Protein AF-A0AAU5WG06-F1 (afdb_monomer)

Radius of gyration: 18.39 Å; Cα contacts (8 Å, |Δi|>4): 175; chains: 1; bounding box: 44×42×60 Å

Nearest PDB structures (foldseek):
  8wm2-assembly2_B  TM=7.159E-01  e=5.977E-02  Streptomyces sp. ATCC 700974
  4o6p-assembly1_C  TM=4.801E-01  e=3.500E+00  Caldanaerobacter subterraneus subsp. tengcongensis MB4
  4o6o-assembly1_B  TM=4.547E-01  e=7.205E+00  Caldanaerobacter subterraneus subsp. tengcongensis MB4
  8sgq-assembly1_d  TM=3.516E-01  e=4.859E+00  Homo sapiens

Structure (mmCIF, N/CA/C/O backbone):
data_AF-A0AAU5WG06-F1
#
_entry.id   AF-A0AAU5WG06-F1
#
loop_
_atom_site.group_PDB
_atom_site.id
_atom_site.type_symbol
_atom_site.label_atom_id
_atom_site.label_alt_id
_atom_site.label_comp_id
_atom_site.label_asym_id
_atom_site.label_entity_id
_atom_site.label_seq_id
_atom_site.pdbx_PDB_ins_code
_atom_site.Cartn_x
_atom_site.Cartn_y
_atom_site.Cartn_z
_atom_site.occupancy
_atom_site.B_iso_or_equiv
_atom_site.auth_seq_id
_atom_site.auth_comp_id
_atom_site.auth_asym_id
_atom_site.auth_atom_id
_atom_site.pdbx_PDB_model_num
ATOM 1 N N . MET A 1 1 ? 29.423 27.815 9.829 1.00 48.97 1 MET A N 1
ATOM 2 C CA . MET A 1 1 ? 28.145 27.961 10.554 1.00 48.97 1 MET A CA 1
ATOM 3 C C . MET A 1 1 ? 27.763 26.574 11.030 1.00 48.97 1 MET A C 1
ATOM 5 O O . MET A 1 1 ? 27.472 25.733 10.192 1.00 48.97 1 MET A O 1
ATOM 9 N N . THR A 1 2 ? 27.889 26.297 12.324 1.00 52.28 2 THR A N 1
ATOM 10 C CA . THR A 1 2 ? 27.546 24.985 12.892 1.00 52.28 2 THR A CA 1
ATOM 11 C C . THR A 1 2 ? 26.158 25.104 13.495 1.00 52.28 2 THR A C 1
ATOM 13 O O . THR A 1 2 ? 25.950 25.928 14.381 1.00 52.28 2 THR A O 1
ATOM 16 N N . ILE A 1 3 ? 25.203 24.335 12.978 1.00 66.12 3 ILE A N 1
ATOM 17 C CA . ILE A 1 3 ? 23.870 24.241 13.570 1.00 66.12 3 ILE A CA 1
ATOM 18 C C . ILE A 1 3 ? 24.001 23.330 14.791 1.00 66.12 3 ILE A C 1
ATOM 20 O O . ILE A 1 3 ? 24.233 22.132 14.645 1.00 66.12 3 ILE A O 1
ATOM 24 N N . THR A 1 4 ? 23.873 23.896 15.990 1.00 57.53 4 THR A N 1
ATOM 25 C CA . THR A 1 4 ? 23.637 23.107 17.204 1.00 57.53 4 THR A CA 1
ATOM 26 C C . THR A 1 4 ? 22.195 22.624 17.159 1.00 57.53 4 THR A C 1
ATOM 28 O O . THR A 1 4 ? 21.264 23.422 17.232 1.00 57.53 4 THR A O 1
ATOM 31 N N . THR A 1 5 ? 22.007 21.319 16.996 1.00 69.81 5 THR A N 1
ATOM 32 C CA . THR A 1 5 ? 20.705 20.657 17.106 1.00 69.81 5 THR A CA 1
ATOM 33 C C . THR A 1 5 ? 20.487 20.254 18.558 1.00 69.81 5 THR A C 1
ATOM 35 O O . THR A 1 5 ? 20.727 19.117 18.946 1.00 69.81 5 THR A O 1
ATOM 38 N N . ASP A 1 6 ? 20.039 21.206 19.375 1.00 75.69 6 ASP A N 1
ATOM 39 C CA . ASP A 1 6 ? 19.428 20.885 20.666 1.00 75.69 6 ASP A CA 1
ATOM 40 C C . ASP A 1 6 ? 17.975 20.465 20.404 1.00 75.69 6 ASP A C 1
ATOM 42 O O . ASP A 1 6 ? 17.046 21.266 20.489 1.00 75.69 6 ASP A O 1
ATOM 46 N N . ILE A 1 7 ? 17.796 19.232 19.920 1.00 79.00 7 ILE A N 1
ATOM 47 C CA . ILE A 1 7 ? 16.470 18.635 19.738 1.00 79.00 7 ILE A CA 1
ATOM 48 C C . ILE A 1 7 ? 16.107 17.994 21.082 1.00 79.00 7 ILE A C 1
ATOM 50 O O . ILE A 1 7 ? 16.698 16.967 21.429 1.00 79.00 7 ILE A O 1
ATOM 54 N N . PRO A 1 8 ? 15.172 18.571 21.859 1.00 76.00 8 PRO A N 1
ATOM 55 C CA . PRO A 1 8 ? 14.777 17.992 23.132 1.00 76.00 8 PRO A CA 1
ATOM 56 C C . PRO A 1 8 ? 14.176 16.604 22.903 1.00 76.00 8 PRO A C 1
ATOM 58 O O . PRO A 1 8 ? 13.412 16.386 21.960 1.00 76.00 8 PRO A O 1
ATOM 61 N N . ALA A 1 9 ? 14.528 15.654 23.770 1.00 75.25 9 ALA A N 1
ATOM 62 C CA . ALA A 1 9 ? 14.007 14.297 23.684 1.00 75.25 9 ALA A CA 1
ATOM 63 C C . ALA A 1 9 ? 12.467 14.299 23.795 1.00 75.25 9 ALA A C 1
ATOM 65 O O . ALA A 1 9 ? 11.918 15.039 24.620 1.00 75.25 9 ALA A O 1
ATOM 66 N N . PRO A 1 10 ? 11.755 13.476 22.999 1.00 76.06 10 PRO A N 1
ATOM 67 C CA . PRO A 1 10 ? 10.305 13.395 23.084 1.00 76.06 10 PRO A CA 1
ATOM 68 C C . PRO A 1 10 ? 9.895 12.902 24.475 1.00 76.06 10 PRO A C 1
ATOM 70 O O . PRO A 1 10 ? 10.343 11.856 24.941 1.00 76.06 10 PRO A O 1
ATOM 73 N N . THR A 1 11 ? 9.029 13.659 25.144 1.00 79.75 11 THR A N 1
ATOM 74 C CA . THR A 1 11 ? 8.532 13.349 26.495 1.00 79.75 11 THR A CA 1
ATOM 75 C C . THR A 1 11 ? 7.370 12.353 26.491 1.00 79.75 11 THR A C 1
ATOM 77 O O . THR A 1 11 ? 7.047 11.786 27.535 1.00 79.75 11 THR A O 1
ATOM 80 N N . ARG A 1 12 ? 6.761 12.097 25.323 1.00 78.12 12 ARG A N 1
ATOM 81 C CA . ARG A 1 12 ? 5.757 11.051 25.088 1.00 78.12 12 ARG A CA 1
ATOM 82 C C . ARG A 1 12 ? 5.828 10.569 23.640 1.00 78.12 12 ARG A C 1
ATOM 84 O O . ARG A 1 12 ? 5.971 11.379 22.729 1.00 78.12 12 ARG A O 1
ATOM 91 N N . ILE A 1 13 ? 5.706 9.260 23.432 1.00 81.56 13 ILE A N 1
ATOM 92 C CA . ILE A 1 13 ? 5.500 8.690 22.098 1.00 81.56 13 ILE A CA 1
ATOM 93 C C . ILE A 1 13 ? 3.998 8.719 21.827 1.00 81.56 13 ILE A C 1
ATOM 95 O O . ILE A 1 13 ? 3.233 8.016 22.489 1.00 81.56 13 ILE A O 1
ATOM 99 N N . GLU A 1 14 ? 3.572 9.578 20.905 1.00 82.06 14 GLU A N 1
ATOM 100 C CA . GLU A 1 14 ? 2.191 9.577 20.430 1.00 82.06 14 GLU A CA 1
ATOM 101 C C . GLU A 1 14 ? 1.885 8.253 19.718 1.00 82.06 14 GLU A C 1
ATOM 103 O O . GLU A 1 14 ? 2.758 7.697 19.042 1.00 82.06 14 GLU A O 1
ATOM 108 N N . PRO A 1 15 ? 0.666 7.716 19.868 1.00 86.94 15 PRO A N 1
ATOM 109 C CA . PRO A 1 15 ? 0.317 6.462 19.234 1.00 86.94 15 PRO A CA 1
ATOM 110 C C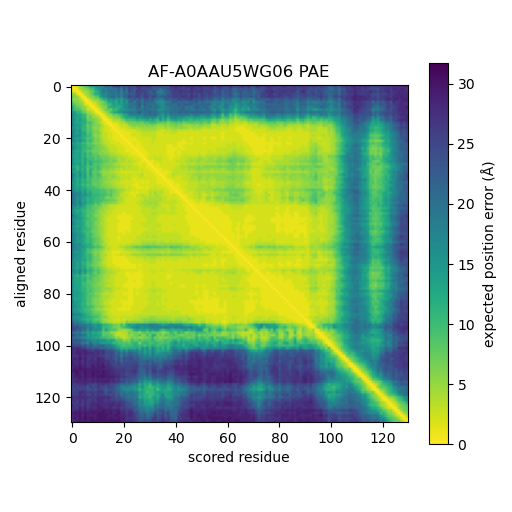 . PRO A 1 15 ? 0.270 6.624 17.707 1.00 86.94 15 PRO A C 1
ATOM 112 O O . PRO A 1 15 ? -0.176 7.643 17.180 1.00 86.94 15 PRO A O 1
ATOM 115 N N . VAL A 1 16 ? 0.732 5.598 16.992 1.00 89.56 16 VAL A N 1
ATOM 116 C CA . VAL A 1 16 ? 0.746 5.587 15.525 1.00 89.56 16 VAL A CA 1
ATOM 117 C C . VAL A 1 16 ? -0.691 5.510 15.015 1.00 89.56 16 VAL A C 1
ATOM 119 O O . VAL A 1 16 ? -1.389 4.540 15.300 1.00 89.56 16 VAL A O 1
ATOM 122 N N . ALA A 1 17 ? -1.118 6.529 14.268 1.00 91.50 17 ALA A N 1
ATOM 123 C CA . ALA A 1 17 ? -2.461 6.596 13.689 1.00 91.50 17 ALA A CA 1
ATOM 124 C C . ALA A 1 17 ? -2.524 6.171 12.214 1.00 91.50 17 ALA A C 1
ATOM 126 O O . ALA A 1 17 ? -3.574 5.764 11.720 1.00 91.50 17 ALA A O 1
ATOM 127 N N . PHE A 1 18 ? -1.391 6.247 11.517 1.00 91.31 18 PHE A N 1
ATOM 128 C CA . PHE A 1 18 ? -1.295 6.084 10.073 1.00 91.31 18 PHE A CA 1
ATOM 129 C C . PHE A 1 18 ? -0.151 5.142 9.701 1.00 91.31 18 PHE A C 1
ATOM 131 O O . PHE A 1 18 ? 0.948 5.273 10.242 1.00 91.31 18 PHE A O 1
ATOM 138 N N . LEU A 1 19 ? -0.413 4.214 8.778 1.00 94.00 19 LEU A N 1
ATOM 139 C CA . LEU A 1 19 ? 0.569 3.243 8.302 1.00 94.00 19 LEU A CA 1
ATOM 140 C C . LEU A 1 19 ? 0.651 3.228 6.771 1.00 94.00 19 LEU A C 1
ATOM 142 O O . LEU A 1 19 ? -0.341 2.990 6.080 1.00 94.00 19 LEU A O 1
ATOM 146 N N . GLU A 1 20 ? 1.859 3.422 6.249 1.00 94.25 20 GLU A N 1
ATOM 147 C CA . GLU A 1 20 ? 2.174 3.304 4.826 1.00 94.25 20 GLU A CA 1
ATOM 148 C C . GLU A 1 20 ? 2.724 1.903 4.520 1.00 94.25 20 GLU A C 1
ATOM 150 O O . GLU A 1 20 ? 3.637 1.408 5.180 1.00 94.25 20 GLU A O 1
ATOM 155 N N . LEU A 1 21 ? 2.149 1.247 3.514 1.00 95.06 21 LEU A N 1
ATOM 156 C CA . LEU A 1 21 ? 2.447 -0.119 3.100 1.00 95.06 21 LEU A CA 1
ATOM 157 C C . LEU A 1 21 ? 3.125 -0.085 1.727 1.00 95.06 21 LEU A C 1
ATOM 159 O O . LEU A 1 21 ? 2.451 -0.004 0.699 1.00 95.06 21 LEU A O 1
ATOM 163 N N . GLU A 1 22 ? 4.458 -0.143 1.702 1.00 94.31 22 GLU A N 1
ATOM 164 C CA . GLU A 1 22 ? 5.243 -0.225 0.462 1.00 94.31 22 GLU A CA 1
ATOM 165 C C . GLU A 1 22 ? 5.160 -1.632 -0.144 1.00 94.31 22 GLU A C 1
ATOM 167 O O . GLU A 1 22 ? 6.006 -2.492 0.096 1.00 94.31 22 GLU A O 1
ATOM 172 N N . ILE A 1 23 ? 4.106 -1.883 -0.926 1.00 95.25 23 ILE A N 1
ATOM 173 C CA . ILE A 1 23 ? 3.800 -3.229 -1.439 1.00 95.25 23 ILE A CA 1
ATOM 174 C C . ILE A 1 23 ? 4.549 -3.579 -2.726 1.00 95.25 23 ILE A C 1
ATOM 176 O O . ILE A 1 23 ? 4.644 -4.746 -3.098 1.00 95.25 23 ILE A O 1
ATOM 180 N N . THR A 1 24 ? 5.061 -2.590 -3.459 1.00 94.06 24 THR A N 1
ATOM 181 C CA . THR A 1 24 ? 5.786 -2.840 -4.707 1.00 94.06 24 THR A CA 1
ATOM 182 C C . THR A 1 24 ? 6.757 -1.725 -5.045 1.00 94.06 24 THR A C 1
ATOM 184 O O . THR A 1 24 ? 6.502 -0.557 -4.798 1.00 94.06 24 THR A O 1
ATOM 187 N N . ARG A 1 25 ? 7.855 -2.086 -5.701 1.00 93.69 25 ARG A N 1
ATOM 188 C CA . ARG A 1 25 ? 8.814 -1.175 -6.335 1.00 93.69 25 ARG A CA 1
ATOM 189 C C . ARG A 1 25 ? 8.571 -1.028 -7.837 1.00 93.69 25 ARG A C 1
ATOM 191 O O . ARG A 1 25 ? 9.282 -0.279 -8.513 1.00 93.69 25 ARG A O 1
ATOM 198 N N . ARG A 1 26 ? 7.616 -1.783 -8.388 1.00 92.94 26 ARG A N 1
ATOM 199 C CA . ARG A 1 26 ? 7.274 -1.743 -9.807 1.00 92.94 26 ARG A CA 1
ATOM 200 C C . ARG A 1 26 ? 6.531 -0.447 -10.105 1.00 92.94 26 ARG A C 1
ATOM 202 O O . ARG A 1 26 ? 5.548 -0.130 -9.445 1.00 92.94 26 ARG A O 1
ATOM 209 N N . CYS A 1 27 ? 6.997 0.294 -11.100 1.00 91.31 27 CYS A N 1
ATOM 210 C CA . CYS A 1 27 ? 6.387 1.544 -11.548 1.00 91.31 27 CYS A CA 1
ATOM 211 C C . CYS A 1 27 ? 6.488 1.649 -13.074 1.00 91.31 27 CYS A C 1
ATOM 213 O O . CYS A 1 27 ? 7.448 1.154 -13.663 1.00 91.31 27 CYS A O 1
ATOM 215 N N . THR A 1 28 ? 5.528 2.299 -13.732 1.00 87.81 28 THR A N 1
ATOM 216 C CA . THR A 1 28 ? 5.635 2.609 -15.171 1.00 87.81 28 THR A CA 1
ATOM 217 C C . THR A 1 28 ? 6.597 3.770 -15.449 1.00 87.81 28 THR A C 1
ATOM 219 O O . THR A 1 28 ? 7.064 3.915 -16.578 1.00 87.81 28 THR A O 1
ATOM 222 N N . ALA A 1 29 ? 6.912 4.579 -14.433 1.00 87.00 29 ALA A N 1
ATOM 223 C CA . ALA A 1 29 ? 7.828 5.712 -14.498 1.00 87.00 29 ALA A CA 1
ATOM 224 C C . ALA A 1 29 ? 9.209 5.375 -13.907 1.00 87.00 29 ALA A C 1
ATOM 226 O O 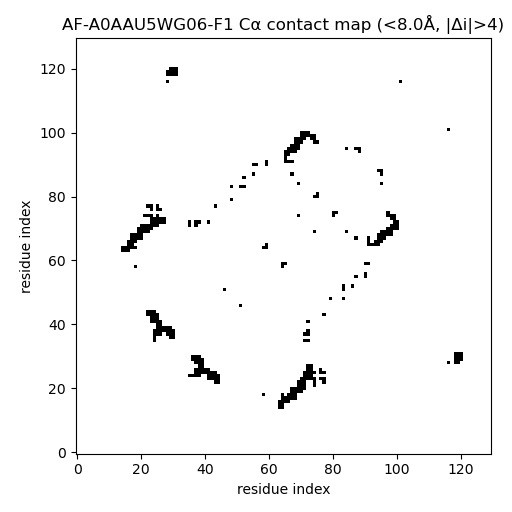. ALA A 1 29 ? 9.361 4.409 -13.169 1.00 87.00 29 ALA A O 1
ATOM 227 N N . ALA A 1 30 ? 10.212 6.197 -14.219 1.00 87.06 30 ALA A N 1
ATOM 228 C CA . ALA A 1 30 ? 11.564 6.131 -13.659 1.00 87.06 30 ALA A CA 1
ATOM 229 C C . ALA A 1 30 ? 11.997 7.545 -13.232 1.00 87.06 30 ALA A C 1
ATOM 231 O O . ALA A 1 30 ? 12.802 8.198 -13.895 1.00 87.06 30 ALA A O 1
ATOM 232 N N . CYS A 1 31 ? 11.356 8.065 -12.183 1.00 83.81 31 CYS A N 1
ATOM 233 C CA . CYS A 1 31 ? 11.521 9.454 -11.756 1.00 83.81 31 CYS A CA 1
ATOM 234 C C . CYS A 1 31 ? 12.894 9.675 -11.106 1.00 83.81 31 CYS A C 1
ATOM 236 O O . CYS A 1 31 ? 13.284 8.924 -10.215 1.00 83.81 31 CYS A O 1
ATOM 238 N N . LEU A 1 32 ? 13.589 10.757 -11.475 1.00 84.69 32 LEU A N 1
ATOM 239 C CA . LEU A 1 32 ? 14.905 11.103 -10.907 1.00 84.69 32 LEU A CA 1
ATOM 240 C C . LEU A 1 32 ? 14.867 11.386 -9.396 1.00 84.69 32 LEU A C 1
ATOM 242 O O . LEU A 1 32 ? 15.866 11.212 -8.709 1.00 84.69 32 LEU A O 1
ATOM 246 N N . HIS A 1 33 ? 13.718 11.820 -8.880 1.00 83.19 33 HIS A N 1
ATOM 247 C CA . HIS A 1 33 ? 13.505 12.146 -7.468 1.00 83.19 33 HIS A CA 1
ATOM 248 C C . HIS A 1 33 ? 12.835 11.000 -6.686 1.00 83.19 33 HIS A C 1
ATOM 250 O O . HIS A 1 33 ? 12.324 11.218 -5.587 1.00 83.19 33 HIS A O 1
ATOM 256 N N . CYS A 1 34 ? 12.749 9.794 -7.259 1.00 84.94 34 CYS A N 1
ATOM 257 C CA . CYS A 1 34 ? 12.116 8.665 -6.585 1.00 84.94 34 CYS A CA 1
ATOM 258 C C . CYS A 1 34 ? 12.983 8.214 -5.401 1.00 84.94 34 CYS A C 1
ATOM 260 O O . CYS A 1 34 ? 14.019 7.585 -5.613 1.00 84.94 34 CYS A O 1
ATOM 262 N N . TYR A 1 35 ? 12.550 8.493 -4.164 1.00 85.94 35 TYR A N 1
ATOM 263 C CA . TYR A 1 35 ? 13.293 8.098 -2.955 1.00 85.94 35 TYR A CA 1
ATOM 264 C C . TYR A 1 35 ? 13.532 6.585 -2.907 1.00 85.94 35 TYR A C 1
ATOM 266 O O . TYR A 1 35 ? 14.596 6.132 -2.490 1.00 85.94 35 TYR A O 1
ATOM 274 N N . SER A 1 36 ? 12.550 5.805 -3.370 1.00 87.12 36 SER A N 1
ATOM 275 C CA . SER A 1 36 ? 12.649 4.358 -3.393 1.00 87.12 36 SER A CA 1
ATOM 276 C C . SER A 1 36 ? 13.405 3.863 -4.614 1.00 87.12 36 SER A C 1
ATOM 278 O O . SER A 1 36 ? 13.741 2.703 -4.626 1.00 87.12 36 SER A O 1
ATOM 280 N N . ASN A 1 37 ? 13.750 4.662 -5.630 1.00 89.31 37 ASN A N 1
ATOM 281 C CA . ASN A 1 37 ? 14.315 4.156 -6.894 1.00 89.31 37 ASN A CA 1
ATOM 282 C C . ASN A 1 37 ? 13.412 3.080 -7.549 1.00 89.31 37 ASN A C 1
ATOM 284 O O . ASN A 1 37 ? 13.867 2.032 -8.023 1.00 89.31 37 ASN A O 1
ATOM 288 N N . SER A 1 38 ? 12.097 3.291 -7.487 1.00 91.88 38 SER A N 1
ATOM 289 C CA . SER A 1 38 ? 11.098 2.471 -8.174 1.00 91.88 38 SER A CA 1
ATOM 290 C C . SER A 1 38 ? 11.170 2.652 -9.688 1.00 91.88 38 SER A C 1
ATOM 292 O O . SER A 1 38 ? 11.587 3.695 -10.191 1.00 91.88 38 SER A O 1
ATOM 294 N N . GLY A 1 39 ? 10.760 1.624 -10.427 1.00 91.12 39 GLY A N 1
ATOM 295 C CA . GLY A 1 39 ? 10.816 1.657 -11.883 1.00 91.12 39 GLY A CA 1
ATOM 296 C C . GLY A 1 39 ? 10.264 0.408 -12.559 1.00 91.12 39 GLY A C 1
ATOM 297 O O . GLY A 1 39 ? 9.791 -0.505 -11.876 1.00 91.12 39 GLY A O 1
ATOM 298 N N . PRO A 1 40 ? 10.353 0.321 -13.898 1.00 91.06 40 PRO A N 1
ATOM 299 C CA . PRO A 1 40 ? 9.810 -0.811 -14.653 1.00 91.06 40 PRO A CA 1
ATOM 300 C C . PRO A 1 40 ? 10.456 -2.154 -14.295 1.00 91.06 40 PRO A C 1
ATOM 302 O O . PRO A 1 40 ? 9.812 -3.195 -14.398 1.00 91.06 40 PRO A O 1
ATOM 305 N N . ALA A 1 41 ? 11.714 -2.119 -13.847 1.00 90.31 41 ALA A N 1
ATOM 306 C CA . ALA A 1 41 ? 12.466 -3.278 -13.369 1.00 90.31 41 ALA A CA 1
ATOM 307 C C . ALA A 1 41 ? 12.249 -3.579 -11.871 1.00 90.31 41 ALA A C 1
ATOM 309 O O . ALA A 1 41 ? 12.855 -4.505 -11.335 1.00 90.31 41 ALA A O 1
ATOM 310 N N . GLY A 1 42 ? 11.423 -2.792 -11.175 1.00 89.44 42 GLY A N 1
ATOM 311 C CA . GLY A 1 42 ? 11.123 -3.000 -9.763 1.00 89.44 42 GLY A CA 1
ATOM 312 C C . GLY A 1 42 ? 10.274 -4.250 -9.526 1.00 89.44 42 GLY A C 1
ATOM 313 O O . GLY A 1 42 ? 9.362 -4.559 -10.293 1.00 89.44 42 GLY A O 1
ATOM 314 N N . GLY A 1 43 ? 10.579 -4.969 -8.445 1.00 92.06 43 GLY A N 1
ATOM 315 C CA . GLY A 1 43 ? 9.825 -6.143 -8.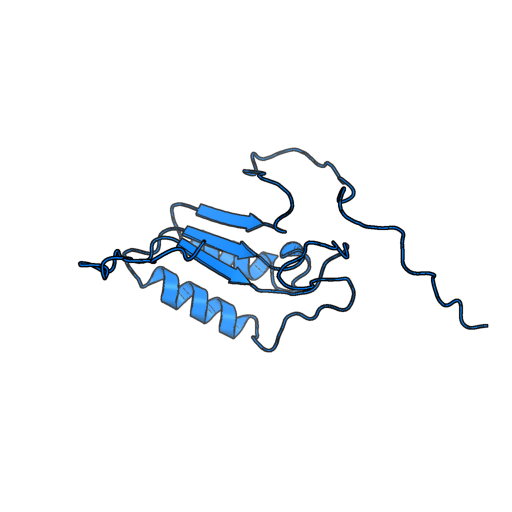001 1.00 92.06 43 GLY A CA 1
ATOM 316 C C . GLY A 1 43 ? 8.737 -5.814 -6.976 1.00 92.06 43 GLY A C 1
ATOM 317 O O . GLY A 1 43 ? 8.517 -4.663 -6.613 1.00 92.06 43 GLY A O 1
ATOM 318 N N . THR A 1 44 ? 8.068 -6.844 -6.467 1.00 91.62 44 THR A N 1
ATOM 319 C CA . THR A 1 44 ? 7.058 -6.752 -5.392 1.00 91.62 44 THR A CA 1
ATOM 320 C C . THR A 1 44 ? 7.627 -7.084 -4.007 1.00 91.62 44 THR A C 1
ATOM 322 O O . THR A 1 44 ? 6.881 -7.256 -3.054 1.00 91.62 44 THR A O 1
ATOM 325 N N . GLY A 1 45 ? 8.954 -7.199 -3.888 1.00 90.69 45 GLY A N 1
ATOM 326 C CA . GLY A 1 45 ? 9.608 -7.674 -2.669 1.00 90.69 45 GLY A CA 1
ATOM 327 C C . GLY A 1 45 ? 9.425 -9.180 -2.451 1.00 90.69 45 GLY A C 1
ATOM 328 O O . GLY A 1 45 ? 9.123 -9.923 -3.385 1.00 90.69 45 GLY A O 1
ATOM 329 N N . THR A 1 46 ? 9.658 -9.627 -1.217 1.00 94.38 46 THR A N 1
ATOM 330 C CA . THR A 1 46 ? 9.573 -11.041 -0.806 1.00 94.38 46 THR A CA 1
ATOM 331 C C . THR A 1 46 ? 8.291 -11.382 -0.048 1.00 94.38 46 THR A C 1
ATOM 333 O O . THR A 1 46 ? 8.014 -12.560 0.164 1.00 94.38 46 THR A O 1
ATOM 336 N N . MET A 1 47 ? 7.516 -10.377 0.367 1.00 96.56 47 MET A N 1
ATOM 337 C CA . MET A 1 47 ? 6.269 -10.584 1.098 1.00 96.56 47 MET A CA 1
ATOM 338 C C . MET A 1 47 ? 5.180 -11.115 0.170 1.00 96.56 47 MET A C 1
ATOM 340 O O . MET A 1 47 ? 4.913 -10.560 -0.897 1.00 96.56 47 MET A O 1
ATOM 344 N N . THR A 1 48 ? 4.535 -12.194 0.597 1.00 96.81 48 THR A N 1
ATOM 345 C CA . THR A 1 48 ? 3.393 -12.783 -0.101 1.00 96.81 48 THR A CA 1
ATOM 346 C C . THR A 1 48 ? 2.107 -11.999 0.193 1.00 96.81 48 THR A C 1
ATOM 348 O O . THR A 1 48 ? 2.051 -11.239 1.164 1.00 96.81 48 THR A O 1
ATOM 351 N N . PRO A 1 49 ? 1.023 -12.193 -0.583 1.00 95.75 49 PRO A N 1
ATOM 352 C CA . PRO A 1 49 ? -0.279 -11.618 -0.245 1.00 95.75 49 PRO A CA 1
ATOM 353 C C . PRO A 1 49 ? -0.746 -11.986 1.172 1.00 95.75 49 PRO A C 1
ATOM 355 O O . PRO A 1 49 ? -1.264 -11.130 1.877 1.00 95.75 49 PRO A O 1
ATOM 358 N N . ALA A 1 50 ? -0.482 -13.215 1.628 1.00 97.62 50 ALA A N 1
ATOM 359 C CA . ALA A 1 50 ? -0.812 -13.649 2.985 1.00 97.62 50 ALA A CA 1
ATOM 360 C C . ALA A 1 50 ? -0.022 -12.881 4.060 1.00 97.62 50 ALA A C 1
ATOM 362 O O . ALA A 1 50 ? -0.563 -12.562 5.119 1.00 97.62 50 ALA A O 1
ATOM 363 N N . ASP A 1 51 ? 1.239 -12.536 3.783 1.00 98.12 51 ASP A N 1
ATOM 364 C CA . ASP A 1 51 ? 2.038 -11.714 4.693 1.00 98.12 51 ASP A CA 1
ATOM 365 C C . ASP A 1 51 ? 1.466 -10.304 4.831 1.00 98.12 51 ASP A C 1
ATOM 367 O O . ASP A 1 51 ? 1.396 -9.777 5.941 1.00 98.12 51 ASP A O 1
ATOM 371 N N . TRP A 1 52 ? 1.015 -9.715 3.722 1.00 97.62 52 TRP A N 1
ATOM 372 C CA . TRP A 1 52 ? 0.365 -8.405 3.721 1.00 97.62 52 TRP A CA 1
ATOM 373 C C . TRP A 1 52 ? -0.992 -8.419 4.420 1.00 97.62 52 TRP A C 1
ATOM 375 O O . TRP A 1 52 ? -1.267 -7.519 5.212 1.00 97.62 52 TRP A O 1
ATOM 385 N N . THR A 1 53 ? -1.808 -9.450 4.197 1.00 97.62 53 THR A N 1
ATOM 386 C CA . THR A 1 53 ? -3.067 -9.655 4.929 1.00 97.62 53 THR A CA 1
ATOM 387 C C . THR A 1 53 ? -2.819 -9.667 6.434 1.00 97.62 53 THR A C 1
ATOM 389 O O . THR A 1 53 ? -3.455 -8.916 7.168 1.00 97.62 53 THR A O 1
ATOM 392 N N . ARG A 1 54 ? -1.818 -10.424 6.895 1.00 98.00 54 ARG A N 1
ATOM 393 C CA . ARG A 1 54 ? -1.447 -10.483 8.314 1.00 98.00 54 ARG A CA 1
ATOM 394 C C . ARG A 1 54 ? -0.968 -9.133 8.862 1.00 98.00 54 ARG A C 1
ATOM 396 O O . ARG A 1 54 ? -1.278 -8.804 10.002 1.00 98.00 54 ARG A O 1
ATOM 403 N N . VAL A 1 55 ? -0.234 -8.335 8.081 1.00 97.00 55 VAL A N 1
ATOM 404 C CA . VAL A 1 55 ? 0.141 -6.961 8.483 1.00 97.00 55 VAL A CA 1
ATOM 405 C C . VAL A 1 55 ? -1.096 -6.077 8.638 1.00 97.00 55 VAL A C 1
ATOM 407 O O . VAL A 1 55 ? -1.207 -5.347 9.620 1.00 97.00 55 VAL A O 1
ATOM 410 N N . ILE A 1 56 ? -2.042 -6.165 7.702 1.00 96.56 56 ILE A N 1
ATOM 411 C CA . ILE A 1 56 ? -3.299 -5.411 7.747 1.00 96.56 56 ILE A CA 1
ATOM 412 C C . ILE A 1 56 ? -4.130 -5.809 8.978 1.00 96.56 56 ILE A C 1
ATOM 414 O O . ILE A 1 56 ? -4.640 -4.930 9.669 1.00 96.56 56 ILE A O 1
ATOM 418 N N . GLU A 1 57 ? -4.213 -7.101 9.302 1.00 96.69 57 GLU A N 1
ATOM 419 C CA . GLU A 1 57 ? -4.879 -7.598 10.518 1.00 96.69 57 GLU A CA 1
ATOM 420 C C . GLU A 1 57 ? -4.216 -7.073 11.793 1.00 96.69 57 GLU A C 1
ATOM 422 O O . GLU A 1 57 ? -4.895 -6.598 12.703 1.00 96.69 57 GLU A O 1
ATOM 427 N N . GLN A 1 58 ? -2.882 -7.121 11.857 1.00 95.81 58 GLN A N 1
ATOM 428 C CA . GLN A 1 58 ? -2.122 -6.604 12.997 1.00 95.81 58 GLN A CA 1
ATOM 429 C C . GLN A 1 58 ? -2.329 -5.099 13.184 1.00 95.81 58 GLN A C 1
ATOM 431 O O . GLN A 1 58 ? -2.470 -4.636 14.315 1.00 95.81 58 GLN A O 1
ATOM 436 N N . ALA A 1 59 ? -2.379 -4.345 12.085 1.00 94.88 59 ALA A N 1
ATOM 437 C CA . ALA A 1 59 ? -2.659 -2.919 12.117 1.00 94.88 59 ALA A CA 1
ATOM 438 C C . ALA A 1 59 ? -4.093 -2.637 12.598 1.00 94.88 59 ALA A C 1
ATOM 440 O O . ALA A 1 59 ? -4.280 -1.807 13.482 1.00 94.88 59 ALA A O 1
ATOM 441 N N . ALA A 1 60 ? -5.086 -3.372 12.093 1.00 93.81 60 ALA A N 1
ATOM 442 C CA . ALA A 1 60 ? -6.488 -3.221 12.487 1.00 93.81 60 ALA A CA 1
ATOM 443 C C . ALA A 1 60 ? -6.757 -3.610 13.953 1.00 93.81 60 ALA A C 1
ATOM 445 O O . ALA A 1 60 ? -7.651 -3.058 14.592 1.00 93.81 60 ALA A O 1
ATOM 446 N N . ALA A 1 61 ? -5.967 -4.531 14.513 1.00 94.19 61 ALA A N 1
ATOM 447 C CA . ALA A 1 61 ? -6.040 -4.892 15.927 1.00 94.19 61 ALA A CA 1
ATOM 448 C C . ALA A 1 61 ? -5.516 -3.787 16.865 1.00 94.19 61 ALA A C 1
ATOM 450 O O . ALA A 1 61 ? -5.778 -3.830 18.070 1.00 94.19 61 ALA A O 1
ATOM 451 N N . HIS A 1 62 ? -4.770 -2.805 16.345 1.00 92.12 62 HIS A N 1
ATOM 452 C CA . HIS A 1 62 ? -4.224 -1.719 17.146 1.00 92.12 62 HIS A CA 1
ATOM 453 C C . HIS A 1 62 ? -5.199 -0.527 17.186 1.00 92.12 62 HIS A C 1
ATOM 455 O O . HIS A 1 62 ? -5.418 0.118 16.164 1.00 92.12 62 HIS A O 1
ATOM 461 N N . PRO A 1 63 ? -5.732 -0.139 18.361 1.00 87.56 63 PRO A N 1
ATOM 462 C CA . PRO A 1 63 ? -6.863 0.794 18.460 1.00 87.56 63 PRO A CA 1
ATOM 463 C C . PRO A 1 63 ? -6.562 2.217 17.975 1.00 87.56 63 PRO A C 1
ATOM 465 O O . PRO A 1 63 ? -7.481 2.988 17.721 1.00 87.56 63 PRO A O 1
ATOM 468 N N . ALA A 1 64 ? -5.283 2.584 17.892 1.00 91.69 64 ALA A N 1
ATOM 469 C CA . ALA A 1 64 ? -4.873 3.895 17.411 1.00 91.69 64 ALA A CA 1
ATOM 470 C C . ALA A 1 64 ? -4.734 3.981 15.887 1.00 91.69 64 ALA A C 1
ATOM 472 O O . ALA A 1 64 ? -4.858 5.082 15.360 1.00 91.69 64 ALA A O 1
ATOM 473 N N . ILE A 1 65 ? -4.475 2.864 15.195 1.00 93.12 65 ILE A N 1
ATOM 474 C CA . ILE A 1 65 ? -4.248 2.877 13.747 1.00 93.12 65 ILE A CA 1
ATOM 475 C C . ILE A 1 65 ? -5.609 2.906 13.065 1.00 93.12 65 ILE A C 1
ATOM 477 O O . ILE A 1 65 ? -6.363 1.937 13.117 1.00 93.12 65 ILE A O 1
ATOM 481 N N . ASP A 1 66 ? -5.919 4.018 12.411 1.00 90.62 66 ASP A N 1
ATOM 482 C CA . ASP A 1 66 ? -7.222 4.223 11.781 1.00 90.62 66 ASP A CA 1
ATOM 483 C C . ASP A 1 66 ? -7.153 4.341 10.254 1.00 90.62 66 ASP A C 1
ATOM 485 O O . ASP A 1 66 ? -8.180 4.270 9.569 1.00 90.62 66 ASP A O 1
ATOM 489 N N . THR A 1 67 ? -5.940 4.497 9.722 1.00 91.19 67 THR A N 1
ATOM 490 C CA . THR A 1 67 ? -5.695 4.763 8.311 1.00 91.19 67 THR A CA 1
ATOM 491 C C . THR A 1 67 ? -4.517 3.938 7.810 1.00 91.19 67 THR A C 1
ATOM 493 O O . THR A 1 67 ? -3.429 3.961 8.390 1.00 91.19 67 THR A O 1
ATOM 496 N N . VAL A 1 68 ? -4.712 3.278 6.667 1.00 94.25 68 VAL A N 1
ATOM 497 C CA . VAL A 1 68 ? -3.632 2.630 5.914 1.00 94.25 68 VAL A CA 1
ATOM 498 C C . VAL A 1 68 ? -3.531 3.207 4.508 1.00 94.25 68 VAL A C 1
ATOM 500 O O . VAL A 1 68 ? -4.533 3.562 3.881 1.00 94.25 68 VAL A O 1
ATOM 503 N N . GLN A 1 69 ? -2.315 3.296 3.986 1.00 94.06 69 GLN A N 1
ATOM 504 C CA . GLN A 1 69 ? -2.066 3.700 2.608 1.00 94.06 69 GLN A CA 1
ATOM 505 C C . GLN A 1 69 ? -1.163 2.684 1.927 1.00 94.06 69 GLN A C 1
ATOM 507 O O . GLN A 1 69 ? -0.077 2.394 2.405 1.00 94.06 69 GLN A O 1
ATOM 512 N N . PHE A 1 70 ? -1.593 2.172 0.783 1.00 94.75 70 PHE A N 1
ATOM 513 C CA . PHE A 1 70 ? -0.732 1.430 -0.121 1.00 94.75 70 PHE A CA 1
ATOM 514 C C . PHE A 1 70 ? 0.149 2.416 -0.883 1.00 94.75 70 PHE A C 1
ATOM 516 O O . PHE A 1 70 ? -0.356 3.293 -1.585 1.00 94.75 70 PHE A O 1
ATOM 523 N N . ILE A 1 71 ? 1.458 2.258 -0.741 1.00 93.00 71 ILE A N 1
ATOM 524 C CA . ILE A 1 71 ? 2.463 3.051 -1.444 1.00 93.00 71 ILE A CA 1
ATOM 525 C C . ILE A 1 71 ? 3.407 2.137 -2.227 1.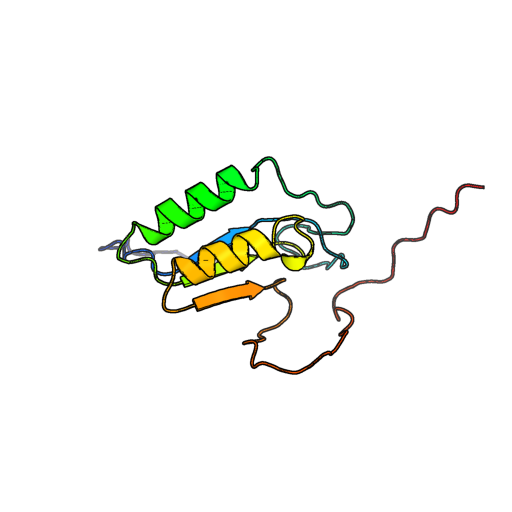00 93.00 71 ILE A C 1
ATOM 527 O O . ILE A 1 71 ? 3.283 0.905 -2.217 1.00 93.00 71 ILE A O 1
ATOM 531 N N . GLY A 1 72 ? 4.369 2.747 -2.909 1.00 91.06 72 GLY A N 1
ATOM 532 C CA . GLY A 1 72 ? 5.438 2.048 -3.600 1.00 91.06 72 GLY A CA 1
ATOM 533 C C . GLY A 1 72 ? 5.879 2.772 -4.851 1.00 91.06 72 GLY A C 1
ATOM 534 O O . GLY A 1 72 ? 5.973 3.994 -4.872 1.00 91.06 72 GLY A O 1
ATOM 535 N N . GLY A 1 73 ? 6.158 2.000 -5.894 1.00 90.75 73 GLY A N 1
ATOM 536 C CA . GLY A 1 73 ? 6.231 2.517 -7.2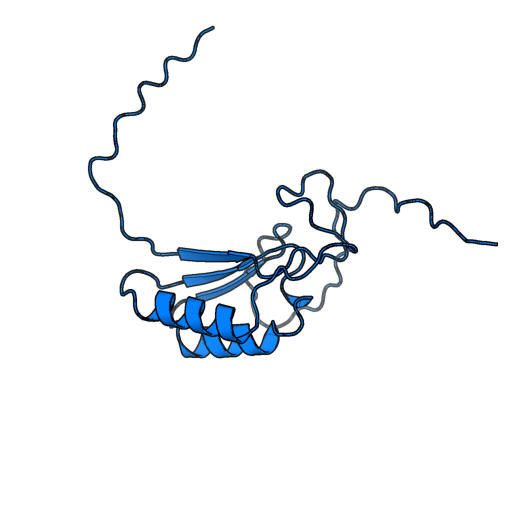49 1.00 90.75 73 GLY A CA 1
ATOM 537 C C . GLY A 1 73 ? 4.849 2.980 -7.693 1.00 90.75 73 GLY A C 1
ATOM 538 O O . GLY A 1 73 ? 4.438 4.100 -7.435 1.00 90.75 73 GLY A O 1
ATOM 539 N N . GLU A 1 74 ? 4.116 2.099 -8.360 1.00 92.56 74 GLU A N 1
ATOM 540 C CA . GLU A 1 74 ? 2.689 2.278 -8.604 1.00 92.56 74 GLU A CA 1
ATOM 541 C C . GLU A 1 74 ? 1.954 1.124 -7.905 1.00 92.56 74 GLU A C 1
ATOM 543 O O . GLU A 1 74 ? 2.047 -0.014 -8.378 1.00 92.56 74 GLU A O 1
ATOM 548 N N . PRO A 1 75 ? 1.273 1.359 -6.764 1.00 92.50 75 PRO A N 1
ATOM 549 C CA . PRO A 1 75 ? 0.701 0.289 -5.943 1.00 92.50 75 PRO A CA 1
ATOM 550 C C . PRO A 1 75 ? -0.288 -0.585 -6.722 1.00 92.50 75 PRO A C 1
ATOM 552 O O . PRO A 1 75 ? -0.360 -1.791 -6.477 1.00 92.50 75 PRO A O 1
ATOM 555 N N . THR A 1 76 ? -0.979 -0.025 -7.721 1.00 92.38 76 THR A N 1
ATOM 556 C CA . THR A 1 76 ? -1.905 -0.776 -8.583 1.00 92.38 76 THR A CA 1
ATOM 557 C C . THR A 1 76 ? -1.223 -1.829 -9.467 1.00 92.38 76 THR A C 1
ATOM 559 O O . THR A 1 76 ? -1.893 -2.744 -9.945 1.00 92.38 76 THR A O 1
ATOM 562 N N . LEU A 1 77 ? 0.105 -1.765 -9.648 1.00 92.31 77 LEU A N 1
ATOM 563 C CA . LEU A 1 77 ? 0.884 -2.783 -10.366 1.00 92.31 77 LEU A CA 1
ATOM 564 C C . LEU A 1 77 ? 1.233 -4.006 -9.508 1.00 92.31 77 LEU A C 1
ATOM 566 O O . LEU A 1 77 ? 1.776 -4.980 -10.042 1.00 92.31 77 LEU A O 1
ATOM 570 N N . HIS A 1 78 ? 0.956 -3.990 -8.201 1.00 94.88 78 HIS A N 1
ATOM 571 C CA . HIS A 1 78 ? 1.106 -5.186 -7.381 1.00 94.88 78 HIS A CA 1
ATOM 572 C C . HIS A 1 78 ? 0.022 -6.219 -7.759 1.00 94.88 78 HIS A C 1
ATOM 574 O O . HIS A 1 78 ? -1.162 -5.880 -7.733 1.00 94.88 78 HIS A O 1
ATOM 580 N N . PRO A 1 79 ? 0.363 -7.493 -8.046 1.00 94.88 79 PRO A N 1
ATOM 581 C CA . PRO A 1 79 ? -0.604 -8.488 -8.529 1.00 94.88 79 PRO A CA 1
ATOM 582 C C . PRO A 1 79 ? -1.814 -8.698 -7.609 1.00 94.88 79 PRO A C 1
ATOM 584 O O . PRO A 1 79 ? -2.920 -8.935 -8.083 1.00 94.88 79 PRO A O 1
ATOM 587 N N . ALA A 1 80 ? -1.609 -8.581 -6.295 1.00 96.25 80 ALA A N 1
ATOM 588 C CA . ALA A 1 80 ? -2.666 -8.730 -5.295 1.00 96.25 80 ALA A CA 1
ATOM 589 C C . ALA A 1 80 ? -3.278 -7.395 -4.830 1.00 96.25 80 ALA A C 1
ATOM 591 O O . ALA A 1 80 ? -4.026 -7.386 -3.857 1.00 96.25 80 ALA A O 1
ATOM 592 N N . PHE A 1 81 ? -2.972 -6.260 -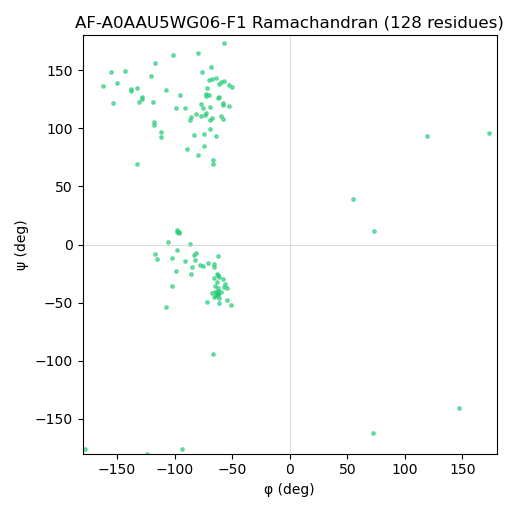5.477 1.00 95.06 81 PHE A N 1
ATOM 593 C CA . PHE A 1 81 ? -3.420 -4.935 -5.021 1.00 95.06 81 PHE A CA 1
ATOM 594 C C . PHE A 1 81 ? -4.929 -4.879 -4.763 1.00 95.06 81 PHE A C 1
ATOM 596 O O . PHE A 1 81 ? -5.358 -4.504 -3.677 1.00 95.06 81 PHE A O 1
ATOM 603 N N . ALA A 1 82 ? -5.740 -5.300 -5.737 1.00 94.88 82 ALA A N 1
ATOM 604 C CA . ALA A 1 82 ? -7.194 -5.232 -5.618 1.00 94.88 82 ALA A CA 1
ATOM 605 C C . ALA A 1 82 ? -7.737 -6.103 -4.472 1.00 94.88 82 ALA A C 1
ATOM 607 O O . ALA A 1 82 ? -8.754 -5.764 -3.873 1.00 94.88 82 ALA A O 1
ATOM 608 N N . GLU A 1 83 ? -7.087 -7.230 -4.176 1.00 96.19 83 GLU A N 1
ATOM 609 C CA . GLU A 1 83 ? -7.451 -8.105 -3.061 1.00 96.19 83 GLU A CA 1
ATOM 610 C C . GLU A 1 83 ? -7.090 -7.477 -1.718 1.00 96.19 83 GLU A C 1
ATOM 612 O O . GLU A 1 83 ? -7.957 -7.361 -0.854 1.00 96.19 83 GLU A O 1
ATOM 617 N N . LEU A 1 84 ? -5.856 -6.990 -1.584 1.00 95.88 84 LEU A N 1
ATOM 618 C CA . LEU A 1 84 ? -5.372 -6.332 -0.372 1.00 95.88 84 LEU A CA 1
ATOM 619 C C . LEU A 1 84 ? -6.154 -5.049 -0.067 1.00 95.88 84 LEU A C 1
ATOM 621 O O . LEU A 1 84 ? -6.514 -4.811 1.082 1.00 95.88 84 LEU A O 1
ATOM 625 N N . ALA A 1 85 ? -6.480 -4.253 -1.087 1.00 95.19 85 ALA A N 1
ATOM 626 C CA . ALA A 1 85 ? -7.281 -3.043 -0.931 1.00 95.19 85 ALA A CA 1
ATOM 627 C C . ALA A 1 85 ? -8.703 -3.360 -0.448 1.00 95.19 85 ALA A C 1
ATOM 629 O O . ALA A 1 85 ? -9.192 -2.723 0.483 1.00 95.19 85 ALA A O 1
ATOM 630 N N . ARG A 1 86 ? -9.354 -4.378 -1.030 1.00 95.12 86 ARG A N 1
ATOM 631 C CA . ARG A 1 86 ? -10.670 -4.850 -0.566 1.00 95.12 86 ARG A CA 1
ATOM 632 C C . ARG A 1 86 ? -10.612 -5.375 0.863 1.00 95.12 86 ARG A C 1
ATOM 634 O O . ARG A 1 86 ? -11.503 -5.067 1.647 1.00 95.12 86 ARG A O 1
ATOM 641 N N . PHE A 1 87 ? -9.574 -6.139 1.196 1.00 95.94 87 PHE A N 1
ATOM 642 C CA . PHE A 1 87 ? -9.377 -6.643 2.548 1.00 95.94 87 PHE A CA 1
ATOM 643 C C . PHE A 1 87 ? -9.218 -5.490 3.546 1.00 95.94 87 PHE A C 1
ATOM 645 O O . PHE A 1 87 ? -9.963 -5.427 4.517 1.00 95.94 87 PHE A O 1
ATOM 652 N N . ALA A 1 88 ? -8.341 -4.522 3.262 1.00 95.31 88 ALA A N 1
ATOM 653 C CA . ALA A 1 88 ? -8.137 -3.345 4.105 1.00 95.31 88 ALA A CA 1
ATOM 654 C C . ALA A 1 88 ? -9.415 -2.508 4.285 1.00 95.31 88 ALA A C 1
ATOM 656 O O . ALA A 1 88 ? -9.707 -2.076 5.397 1.00 95.31 88 ALA A O 1
ATOM 657 N N . LEU A 1 89 ? -10.215 -2.321 3.228 1.00 93.75 89 LEU A N 1
ATOM 658 C CA . LEU A 1 89 ? -11.503 -1.614 3.311 1.00 93.75 89 LEU A CA 1
ATOM 659 C C . LEU A 1 89 ? -12.517 -2.320 4.225 1.00 93.75 89 LEU A C 1
ATOM 661 O O . LEU A 1 89 ? -13.401 -1.665 4.767 1.00 93.75 89 LEU A O 1
ATOM 665 N N . GLY A 1 90 ? -12.396 -3.638 4.403 1.00 93.12 90 GLY A N 1
ATOM 666 C CA . GLY A 1 90 ? -13.197 -4.393 5.368 1.00 93.12 90 GLY A CA 1
ATOM 667 C C . GLY A 1 90 ? -12.731 -4.246 6.820 1.00 93.12 90 GLY A C 1
ATOM 668 O O . GLY A 1 90 ? -13.503 -4.555 7.722 1.00 93.12 90 GLY A O 1
ATOM 669 N N . GLN A 1 91 ? -11.496 -3.784 7.051 1.00 91.25 91 GLN A N 1
ATOM 670 C CA . GLN A 1 91 ? -10.888 -3.679 8.384 1.00 91.25 91 GLN A CA 1
ATOM 671 C C . GLN A 1 91 ? -10.884 -2.244 8.932 1.00 91.25 91 GLN A C 1
ATOM 673 O O . GLN A 1 91 ? -11.061 -2.043 10.132 1.00 91.25 91 GLN A O 1
ATOM 678 N N . PHE A 1 92 ? -10.695 -1.238 8.071 1.00 88.31 92 PHE A N 1
ATOM 679 C CA . PHE A 1 92 ? -10.564 0.163 8.483 1.00 88.31 92 PHE A CA 1
ATOM 680 C C . PHE A 1 92 ? -11.802 0.985 8.131 1.00 88.31 92 PHE A C 1
ATOM 682 O O . PHE A 1 92 ? -12.282 0.976 7.001 1.00 88.31 92 PHE A O 1
ATOM 689 N N . THR A 1 93 ? -12.288 1.765 9.095 1.00 67.88 93 THR A N 1
ATOM 690 C CA . THR A 1 93 ? -13.509 2.575 8.957 1.00 67.88 93 THR A CA 1
ATOM 691 C C . THR A 1 93 ? -13.259 3.993 8.447 1.00 67.88 93 THR A C 1
ATOM 693 O O 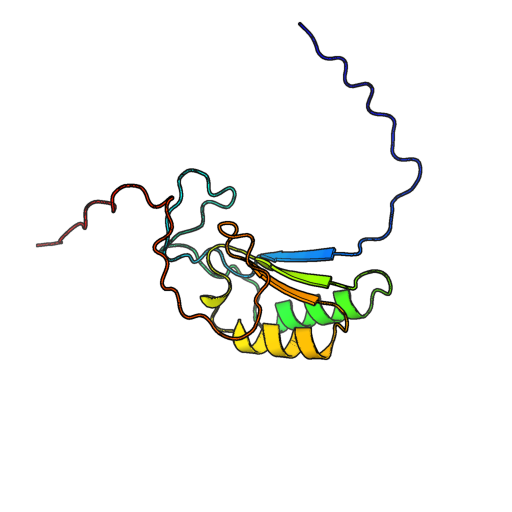. THR A 1 93 ? -14.216 4.671 8.072 1.00 67.88 93 THR A O 1
ATOM 696 N N . ARG A 1 94 ? -12.004 4.472 8.441 1.00 63.44 94 ARG A N 1
ATOM 697 C CA . ARG A 1 94 ? -11.682 5.881 8.150 1.00 63.44 94 ARG A CA 1
ATOM 698 C C . ARG A 1 94 ? -11.042 6.107 6.788 1.00 63.44 94 ARG A C 1
ATOM 700 O O . ARG A 1 94 ? -11.565 6.932 6.040 1.00 63.44 94 ARG A O 1
ATOM 707 N N . ALA A 1 95 ? -9.956 5.418 6.434 1.00 70.94 95 ALA A N 1
ATOM 708 C CA . ALA A 1 95 ? -9.374 5.583 5.101 1.00 70.94 95 ALA A CA 1
ATOM 709 C C . ALA A 1 95 ? -8.429 4.448 4.680 1.00 70.94 95 ALA A C 1
ATOM 711 O O . ALA A 1 95 ? -7.530 4.049 5.417 1.00 70.94 95 ALA A O 1
ATOM 712 N N . VAL A 1 96 ? -8.595 4.015 3.428 1.00 79.81 96 VAL A N 1
ATOM 713 C CA . VAL A 1 96 ? -7.617 3.230 2.669 1.00 79.81 96 VAL A CA 1
ATOM 714 C C . VAL A 1 96 ? -7.228 4.051 1.446 1.00 79.81 96 VAL A C 1
ATOM 716 O O . VAL A 1 96 ? -8.097 4.449 0.669 1.00 79.81 96 VAL A O 1
ATOM 719 N N . ARG A 1 97 ? -5.936 4.344 1.287 1.00 79.50 97 ARG A N 1
ATOM 720 C CA . ARG A 1 97 ? -5.413 5.157 0.174 1.00 79.50 97 ARG A CA 1
ATOM 721 C C . ARG A 1 97 ? -4.466 4.337 -0.695 1.00 79.50 97 ARG A C 1
ATOM 723 O O . ARG A 1 97 ? -3.883 3.370 -0.221 1.00 79.50 97 ARG A O 1
ATOM 730 N N . ALA A 1 98 ? -4.298 4.737 -1.948 1.00 72.94 98 ALA A N 1
ATOM 731 C CA . ALA A 1 98 ? -3.256 4.226 -2.827 1.00 72.94 98 ALA A CA 1
ATOM 732 C C . ALA A 1 98 ? -2.556 5.425 -3.466 1.00 72.94 98 ALA A C 1
ATOM 734 O O . ALA A 1 98 ? -3.233 6.268 -4.051 1.00 72.94 98 ALA A O 1
ATOM 735 N N . ASP A 1 99 ? -1.241 5.530 -3.293 1.00 69.06 99 ASP A N 1
ATOM 736 C CA . ASP A 1 99 ? -0.461 6.667 -3.781 1.00 69.06 99 ASP A CA 1
ATOM 737 C C . ASP A 1 99 ? 0.860 6.199 -4.405 1.00 69.06 99 ASP A C 1
ATOM 739 O O . ASP A 1 99 ? 1.568 5.359 -3.850 1.00 69.06 99 ASP A O 1
ATOM 743 N N . CYS A 1 100 ? 1.182 6.744 -5.575 1.00 62.66 100 CYS A N 1
ATOM 744 C CA . CYS A 1 100 ? 2.455 6.548 -6.267 1.00 62.66 100 CYS A CA 1
ATOM 745 C C . CYS A 1 100 ? 3.464 7.679 -5.992 1.00 62.66 100 CYS A C 1
ATOM 747 O O . CYS A 1 100 ? 4.496 7.779 -6.660 1.00 62.66 100 CYS A O 1
ATOM 749 N N . GLY A 1 101 ? 3.169 8.556 -5.022 1.00 62.12 101 GLY A N 1
ATOM 750 C CA . GLY A 1 101 ? 4.035 9.649 -4.573 1.00 62.12 101 GLY A CA 1
ATOM 751 C C . GLY A 1 101 ? 4.118 10.818 -5.558 1.00 62.12 101 GLY A C 1
ATOM 752 O O . GLY A 1 101 ? 4.993 11.674 -5.433 1.00 62.12 101 GLY A O 1
ATOM 753 N N . MET A 1 102 ? 3.237 10.841 -6.562 1.00 51.81 102 MET A N 1
ATOM 754 C CA . MET A 1 102 ? 3.259 11.797 -7.674 1.00 51.81 102 MET A CA 1
ATOM 755 C C . MET A 1 102 ? 2.029 12.710 -7.731 1.00 51.81 102 MET A C 1
ATOM 757 O O . MET A 1 102 ? 2.039 13.663 -8.510 1.00 51.81 102 MET A O 1
ATOM 761 N N . SER A 1 103 ? 1.001 12.473 -6.909 1.00 43.59 103 SER A N 1
ATOM 762 C CA . SER A 1 103 ? -0.249 13.232 -6.978 1.00 43.59 103 SER A CA 1
ATOM 763 C C . SER A 1 103 ? -0.958 13.265 -5.628 1.00 43.59 103 SER A C 1
ATOM 765 O O . SER A 1 103 ? -1.381 12.240 -5.105 1.00 43.59 103 SER A O 1
ATOM 767 N N . SER A 1 104 ? -1.207 14.461 -5.101 1.00 32.91 104 SER A N 1
ATOM 768 C CA . SER A 1 104 ? -2.241 14.692 -4.093 1.00 32.91 104 SER A CA 1
ATOM 769 C C . SER A 1 104 ? -3.629 14.455 -4.710 1.00 32.91 104 SER A C 1
ATOM 771 O O . SER A 1 104 ? -4.349 15.404 -5.013 1.00 32.91 104 SER A O 1
ATOM 773 N N . THR A 1 105 ? -4.009 13.207 -4.966 1.00 39.34 105 THR A N 1
ATOM 774 C CA . THR A 1 105 ? -5.357 12.854 -5.431 1.00 39.34 105 THR A CA 1
ATOM 775 C C . THR A 1 105 ? -6.082 12.072 -4.350 1.00 39.34 105 THR A C 1
ATOM 777 O O . THR A 1 105 ? -6.017 10.848 -4.281 1.00 39.34 105 THR A O 1
ATOM 780 N N . THR A 1 106 ? -6.823 12.802 -3.514 1.00 34.97 106 THR A N 1
ATOM 781 C CA . THR A 1 106 ? -8.017 12.271 -2.853 1.00 34.97 106 THR A CA 1
ATOM 782 C C . THR A 1 106 ? -8.966 11.817 -3.959 1.00 34.97 106 THR A C 1
ATOM 784 O O . THR A 1 106 ? -9.510 12.643 -4.690 1.00 34.97 106 THR A O 1
ATOM 787 N N . SER A 1 107 ? -9.128 10.512 -4.141 1.00 39.31 107 SER A N 1
ATOM 788 C CA . SER A 1 107 ? -10.041 9.948 -5.129 1.00 39.31 107 SER A CA 1
ATOM 789 C C . SER A 1 107 ? -11.496 10.210 -4.722 1.00 39.31 107 SER A C 1
ATOM 791 O O . SER A 1 107 ? -12.072 9.503 -3.899 1.00 39.31 107 SER A O 1
ATOM 793 N N . ALA A 1 108 ? -12.110 11.231 -5.321 1.00 30.58 108 ALA A N 1
ATOM 794 C CA . ALA A 1 108 ? -13.550 11.234 -5.558 1.00 30.58 108 ALA A CA 1
ATOM 795 C C . ALA A 1 108 ? -13.862 10.295 -6.748 1.00 30.58 108 ALA A C 1
ATOM 797 O O . ALA A 1 108 ? -13.025 10.149 -7.644 1.00 30.58 108 ALA A O 1
ATOM 798 N N . PRO A 1 109 ? -15.029 9.626 -6.780 1.00 34.12 109 PRO A N 1
ATOM 799 C CA . PRO A 1 109 ? -15.334 8.638 -7.807 1.00 34.12 109 PRO A CA 1
ATOM 800 C C . PRO A 1 109 ? -15.673 9.325 -9.137 1.00 34.12 109 PRO A C 1
ATOM 802 O O . PRO A 1 109 ? -16.675 10.027 -9.237 1.00 34.12 109 PRO A O 1
ATOM 805 N N . GLY A 1 110 ? -14.859 9.078 -10.168 1.00 34.34 110 GLY A N 1
ATOM 806 C CA . GLY A 1 110 ? -15.153 9.442 -11.559 1.00 34.34 110 GLY A CA 1
ATOM 807 C C . GLY A 1 110 ? -14.138 10.405 -12.173 1.00 34.34 110 GLY A C 1
ATOM 808 O O . GLY A 1 110 ? -14.288 11.616 -12.082 1.00 34.34 110 GLY A O 1
ATOM 809 N N . GLY A 1 111 ? -13.125 9.863 -12.850 1.00 28.14 111 GLY A N 1
ATOM 810 C CA . GLY A 1 111 ? -12.177 10.651 -13.637 1.00 28.14 111 GLY A CA 1
ATOM 811 C C . GLY A 1 111 ? -11.039 9.788 -14.166 1.00 28.14 111 GLY A C 1
ATOM 812 O O . GLY A 1 111 ? -10.078 9.513 -13.456 1.00 28.14 111 GLY A O 1
ATOM 813 N N . SER A 1 112 ? -11.167 9.315 -15.404 1.00 41.59 112 SER A N 1
ATOM 814 C CA . SER A 1 112 ? -10.095 8.643 -16.135 1.00 41.59 112 SER A CA 1
ATOM 815 C C . SER A 1 112 ? -9.195 9.696 -16.778 1.00 41.59 112 SER A C 1
ATOM 817 O O . SER A 1 112 ? -9.472 10.147 -17.888 1.00 41.59 112 SER A O 1
ATOM 819 N N . GLU A 1 113 ? -8.117 10.078 -16.105 1.00 41.12 113 GLU A N 1
ATOM 820 C CA . GLU A 1 113 ? -7.042 10.834 -16.743 1.00 41.12 113 GLU A CA 1
ATOM 821 C C . GLU A 1 113 ? -5.761 10.003 -16.685 1.00 41.12 113 GLU A C 1
ATOM 823 O O . GLU A 1 113 ? -5.104 9.868 -15.655 1.00 41.12 113 GLU A O 1
ATOM 828 N N . THR A 1 114 ? -5.425 9.393 -17.821 1.00 41.66 114 THR A N 1
ATOM 829 C CA . THR A 1 114 ? -4.119 8.795 -18.111 1.00 41.66 114 THR A CA 1
ATOM 830 C C . THR A 1 114 ? -3.066 9.904 -18.195 1.00 41.66 114 THR A C 1
ATOM 832 O O . THR A 1 114 ? -2.579 10.242 -19.274 1.00 41.66 114 THR A O 1
ATOM 835 N N . GLY A 1 115 ? -2.751 10.519 -17.057 1.00 39.84 115 GLY A N 1
ATOM 836 C CA . GLY A 1 115 ? -1.701 11.519 -16.929 1.00 39.84 115 GLY A CA 1
ATOM 837 C C . GLY A 1 115 ? -0.332 10.851 -17.005 1.00 39.84 115 GLY A C 1
ATOM 838 O O . GLY A 1 115 ? 0.049 10.076 -16.129 1.00 39.84 115 GLY A O 1
ATOM 839 N N . ARG A 1 116 ? 0.432 11.137 -18.063 1.00 46.03 116 ARG A N 1
ATOM 840 C CA . ARG A 1 116 ? 1.858 10.798 -18.113 1.00 46.03 116 ARG A CA 1
ATOM 841 C C . ARG A 1 116 ? 2.558 11.540 -16.971 1.00 46.03 116 ARG A C 1
ATOM 843 O O . ARG A 1 116 ? 2.435 12.754 -16.860 1.00 46.03 116 ARG A O 1
ATOM 850 N N . CYS A 1 117 ? 3.296 10.799 -16.149 1.00 47.25 117 CYS A N 1
ATOM 851 C CA . CYS A 1 117 ? 4.086 11.332 -15.046 1.00 47.25 117 CYS A CA 1
ATOM 852 C C . CYS A 1 117 ? 5.018 12.464 -15.546 1.00 47.25 117 CYS A C 1
ATOM 854 O O . CYS A 1 117 ? 5.874 12.191 -16.393 1.00 47.25 117 CYS A O 1
ATOM 856 N N . PRO A 1 118 ? 4.898 13.715 -15.049 1.00 53.44 118 PRO A N 1
ATOM 857 C CA . PRO A 1 118 ? 5.731 14.845 -15.486 1.00 53.44 118 PRO A CA 1
ATOM 858 C C . PRO A 1 118 ? 7.229 14.657 -15.191 1.00 53.44 118 PRO A C 1
ATOM 860 O O . PRO A 1 118 ? 8.059 15.417 -15.684 1.00 53.44 118 PRO A O 1
ATOM 863 N N . CYS A 1 119 ? 7.579 13.626 -14.419 1.00 45.91 119 CYS A N 1
ATOM 864 C CA . CYS A 1 119 ? 8.923 13.374 -13.918 1.00 45.91 119 CYS A CA 1
ATOM 865 C C . CYS A 1 119 ? 9.655 12.226 -14.630 1.00 45.91 119 CYS A C 1
ATOM 867 O O . CYS A 1 119 ? 10.795 11.919 -14.269 1.00 45.91 119 CYS A O 1
ATOM 869 N N . THR A 1 120 ? 9.051 11.586 -15.643 1.00 53.22 120 THR A N 1
ATOM 870 C CA . THR A 1 120 ? 9.820 10.712 -16.543 1.00 53.22 120 THR A CA 1
ATOM 871 C C . THR A 1 120 ? 10.782 11.570 -17.357 1.00 53.22 120 THR A C 1
ATOM 873 O O . THR A 1 120 ? 10.351 12.298 -18.251 1.00 53.22 120 THR A O 1
ATOM 876 N N . GLY A 1 121 ? 12.082 11.471 -17.065 1.00 49.53 121 GLY A N 1
ATOM 877 C CA . GLY A 1 121 ? 13.129 11.910 -17.989 1.00 49.53 121 GLY A CA 1
ATOM 878 C C . GLY A 1 121 ? 13.012 11.196 -19.348 1.00 49.53 121 GLY A C 1
ATOM 879 O O . GLY A 1 121 ? 12.174 10.299 -19.504 1.00 49.53 121 GLY A O 1
ATOM 880 N N . PRO A 1 122 ? 13.818 11.576 -20.358 1.00 46.47 122 PRO A N 1
ATOM 881 C CA . PRO A 1 122 ? 13.769 10.931 -21.667 1.00 46.47 122 PRO A CA 1
ATOM 882 C C . PRO A 1 122 ? 13.900 9.411 -21.515 1.00 46.47 122 PRO A C 1
ATOM 884 O O . PRO A 1 122 ? 14.688 8.928 -20.702 1.00 46.47 122 PRO A O 1
ATOM 887 N N . ALA A 1 123 ? 13.089 8.666 -22.273 1.00 45.34 123 ALA A N 1
ATOM 888 C CA . ALA A 1 123 ? 13.097 7.209 -22.248 1.00 45.34 123 ALA A CA 1
ATOM 889 C C . ALA A 1 123 ? 14.540 6.684 -22.403 1.00 45.34 123 ALA A C 1
ATOM 891 O O . ALA A 1 123 ? 15.265 7.195 -23.265 1.00 45.34 123 ALA 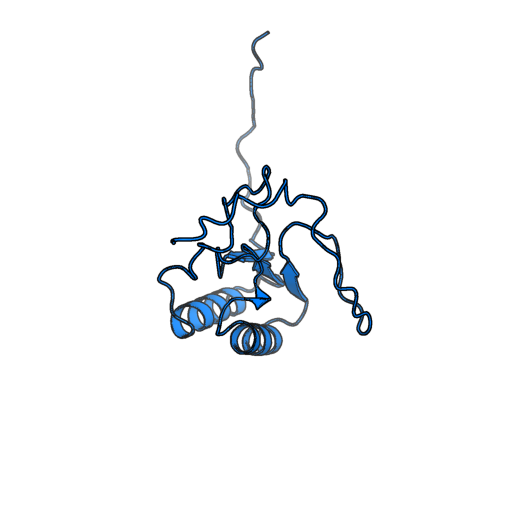A O 1
ATOM 892 N N . PRO A 1 124 ? 14.976 5.684 -21.611 1.00 44.97 124 PRO A N 1
ATOM 893 C CA . PRO A 1 124 ? 16.269 5.054 -21.848 1.00 44.97 124 PRO A CA 1
ATOM 894 C C . PRO A 1 124 ? 16.292 4.507 -23.286 1.00 44.97 124 PRO A C 1
ATOM 896 O O . PRO A 1 124 ? 15.261 4.004 -23.751 1.00 44.97 124 PRO A O 1
ATOM 899 N N . PRO A 1 125 ? 17.417 4.616 -24.018 1.00 36.66 125 PRO A N 1
ATOM 900 C CA . PRO A 1 125 ? 17.488 4.130 -25.387 1.00 36.66 125 PRO A CA 1
A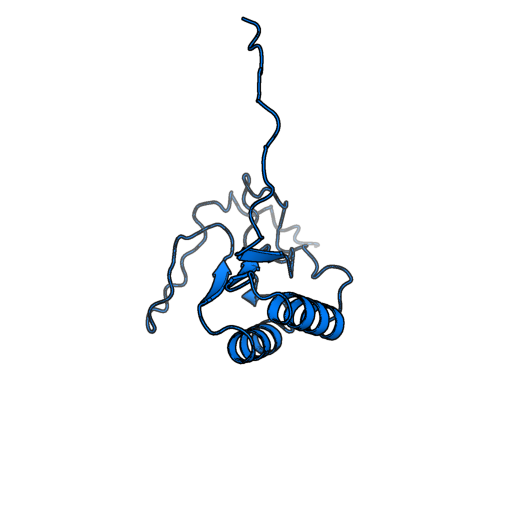TOM 901 C C . PRO A 1 125 ? 17.145 2.642 -25.391 1.00 36.66 125 PRO A C 1
ATOM 903 O O . PRO A 1 125 ? 17.800 1.840 -24.727 1.00 36.66 125 PRO A O 1
ATOM 906 N N . SER A 1 126 ? 16.091 2.275 -26.121 1.00 47.12 126 SER A N 1
ATOM 907 C CA . SER A 1 126 ? 15.742 0.876 -26.326 1.00 47.12 126 SER A CA 1
ATOM 908 C C . SER A 1 126 ? 16.925 0.201 -27.014 1.00 47.12 126 SER A C 1
ATOM 910 O O . SER A 1 126 ? 17.197 0.486 -28.183 1.00 47.12 126 SER A O 1
ATOM 912 N N . THR A 1 127 ? 17.635 -0.680 -26.312 1.00 41.44 127 THR A N 1
ATOM 913 C CA . THR A 1 127 ? 18.570 -1.611 -26.941 1.00 41.44 127 THR A CA 1
ATOM 914 C C . THR A 1 127 ? 17.750 -2.534 -27.830 1.00 41.44 127 THR A C 1
ATOM 916 O O . THR A 1 127 ? 17.173 -3.523 -27.379 1.00 41.44 127 THR A O 1
ATOM 919 N N . ARG A 1 128 ? 17.630 -2.157 -29.102 1.00 38.66 128 ARG A N 1
ATOM 920 C CA . ARG A 1 128 ? 17.132 -3.027 -30.156 1.00 38.66 128 ARG A CA 1
ATOM 921 C C . ARG A 1 128 ? 18.267 -4.006 -30.443 1.00 38.66 128 ARG A C 1
ATOM 923 O O . ARG A 1 128 ? 19.209 -3.660 -31.146 1.00 38.66 128 ARG A O 1
ATOM 930 N N . THR A 1 129 ? 18.219 -5.177 -29.814 1.00 40.50 129 THR A N 1
ATOM 931 C CA . THR A 1 129 ? 19.053 -6.314 -30.211 1.00 40.50 129 THR A CA 1
ATOM 932 C C . THR A 1 129 ? 18.739 -6.619 -31.675 1.00 40.50 129 THR A C 1
ATOM 934 O O . THR A 1 129 ? 17.569 -6.793 -32.024 1.00 40.50 129 THR A O 1
ATOM 937 N N . ALA A 1 130 ? 19.773 -6.563 -32.512 1.00 42.50 130 ALA A N 1
ATOM 938 C CA . ALA A 1 130 ? 19.759 -7.026 -33.895 1.00 42.50 130 ALA A CA 1
ATOM 939 C C . ALA A 1 130 ? 19.907 -8.549 -33.948 1.00 42.50 130 ALA A C 1
ATOM 941 O O . ALA A 1 130 ? 20.555 -9.098 -33.025 1.00 42.50 130 ALA A O 1
#

Sequence (130 aa):
MTITTDIPAPTRIEPVAFLELEITRRCTAACLHCYSNSGPAGGTGTMTPADWTRVIEQAAAHPAIDTVQFIGGEPTLHPAFAELARFALGQFTRAVRADCGMSSTTSAPGGSETGRCPCTGPAPPSTRTA

Foldseek 3Di:
DDDDPPPDDDPDDDDDAEEEAAQWLAACAQFPPPPQRRYNPIGRPDDDPVNLLVVLVVLLVDPRHQEYEYEHQFSVPRPCSVVSQVSNVVRHDPYYYYDNPQDPDPDDPDDDDPDDRPRHDPDDPPPPDD

pLDDT: mean 77.41, std 21.47, range [28.14, 98.12]

Secondary structure (DSSP, 8-state):
-------PPPSS-PPP-EEEEEEE-B-S--BTT-TT--BTT----S--HHHHHHHHHHHHTSTT--EEEEEES-GGGSTTHHHHHHHHHHH-SSEEEE--SS------S--------TTBPSPPP-----

Solvent-accessible surface area (backbone atoms only — not comparable to full-atom values): 8254 Å² total; per-residue (Å²): 137,83,84,81,82,86,71,78,79,81,91,67,86,78,76,63,39,69,47,80,41,72,54,15,29,25,17,96,49,55,39,89,82,44,87,81,67,29,14,75,86,34,53,52,77,87,69,48,71,68,53,51,52,52,50,50,51,56,44,54,72,36,92,55,38,44,33,44,29,38,22,43,18,30,31,82,73,30,94,54,33,74,56,53,52,53,52,46,57,75,63,40,91,73,41,76,48,75,40,51,88,79,65,98,64,83,82,70,95,83,81,92,71,93,70,76,66,90,52,49,61,83,77,76,81,79,82,75,82,127

Mean predicted aligned error: 11.54 Å